Protein AF-A0A5N8HIG9-F1 (afdb_monomer)

pLDDT: mean 93.1, std 5.12, range [70.5, 96.88]

InterPro domains:
  IPR029044 Nucleotide-diphospho-sugar transferases [G3DSA:3.90.550.10] (1-49)
  IPR029044 Nucleotide-diphospho-sugar transferases [SSF53448] (1-48)

Radius of gyration: 11.98 Å; Cα contacts (8 Å, |Δi|>4): 64; chains: 1; bounding box: 26×13×33 Å

Solvent-accessible surface area (backbone atoms only — not comparable to full-atom values): 3066 Å² total; per-residue (Å²): 86,82,44,81,44,76,46,77,46,63,70,38,39,71,57,52,55,52,50,58,63,60,50,59,61,50,76,70,39,94,65,47,46,74,52,79,47,76,47,64,72,77,48,88,69,60,55,79,113

Structure (mmCIF, N/CA/C/O backbone):
data_AF-A0A5N8HIG9-F1
#
_entry.id   AF-A0A5N8HIG9-F1
#
loop_
_atom_site.group_PDB
_atom_site.id
_atom_site.type_symbol
_atom_site.label_atom_id
_atom_site.label_alt_id
_atom_site.label_comp_id
_atom_site.label_asym_id
_atom_site.label_entity_id
_atom_site.label_seq_id
_atom_site.pdbx_PDB_ins_code
_atom_site.Cartn_x
_atom_site.Cartn_y
_atom_site.Cartn_z
_atom_site.occupancy
_atom_site.B_iso_or_equiv
_atom_site.auth_seq_id
_atom_site.auth_comp_id
_atom_site.auth_asym_id
_atom_site.auth_atom_id
_atom_site.pdbx_PDB_model_num
ATOM 1 N N . MET A 1 1 ? -13.717 2.667 12.117 1.00 91.81 1 MET A N 1
ATOM 2 C CA . MET A 1 1 ? -13.752 3.331 10.791 1.00 91.81 1 MET A CA 1
ATOM 3 C C . MET A 1 1 ? -12.906 2.519 9.820 1.00 91.81 1 MET A C 1
ATOM 5 O O . MET A 1 1 ? -11.897 1.988 10.261 1.00 91.81 1 MET A O 1
ATOM 9 N N . LEU A 1 2 ? -13.303 2.392 8.547 1.00 94.38 2 LEU A N 1
ATOM 10 C CA . LEU A 1 2 ? -12.465 1.754 7.523 1.00 94.38 2 LEU A CA 1
ATOM 11 C C . LEU A 1 2 ? -11.627 2.816 6.799 1.00 94.38 2 LEU A C 1
ATOM 13 O O . LEU A 1 2 ? -12.189 3.779 6.280 1.00 94.38 2 LEU A O 1
ATOM 17 N N . LEU A 1 3 ? -10.309 2.633 6.767 1.00 96.00 3 LEU A N 1
ATOM 18 C CA . LEU A 1 3 ? -9.366 3.473 6.034 1.00 96.00 3 LEU A CA 1
ATOM 19 C C . LEU A 1 3 ? -8.807 2.708 4.827 1.00 96.00 3 LEU A C 1
ATOM 21 O O . LEU A 1 3 ? -8.119 1.704 4.995 1.00 96.00 3 LEU A O 1
ATOM 25 N N . SER A 1 4 ? -9.057 3.205 3.618 1.00 96.88 4 SER A N 1
ATOM 26 C CA . SER A 1 4 ? -8.466 2.653 2.394 1.00 96.88 4 SER A CA 1
ATOM 27 C C . SER A 1 4 ? -7.221 3.450 2.023 1.00 96.88 4 SER A C 1
ATOM 29 O O . SER A 1 4 ? -7.297 4.645 1.733 1.00 96.88 4 SER A O 1
ATOM 31 N N . ILE A 1 5 ? -6.064 2.794 2.037 1.00 96.19 5 ILE A N 1
ATOM 32 C CA . ILE A 1 5 ? -4.775 3.409 1.720 1.00 96.19 5 ILE A CA 1
ATOM 33 C C . ILE A 1 5 ? -4.392 2.970 0.316 1.00 96.19 5 ILE A C 1
ATOM 35 O O . ILE A 1 5 ? -4.246 1.779 0.056 1.00 96.19 5 ILE A O 1
ATOM 39 N N . ILE A 1 6 ? -4.230 3.928 -0.592 1.00 96.88 6 ILE A N 1
ATOM 40 C CA . ILE A 1 6 ? -3.870 3.654 -1.984 1.00 96.88 6 ILE A CA 1
ATOM 41 C C . ILE A 1 6 ? -2.481 4.223 -2.239 1.00 96.88 6 ILE A C 1
ATOM 43 O O . ILE A 1 6 ? -2.258 5.426 -2.104 1.00 96.88 6 ILE A O 1
ATOM 47 N N . THR A 1 7 ? -1.546 3.360 -2.622 1.00 96.38 7 THR A N 1
ATOM 48 C CA . THR A 1 7 ? -0.192 3.764 -3.002 1.00 96.38 7 THR A CA 1
AT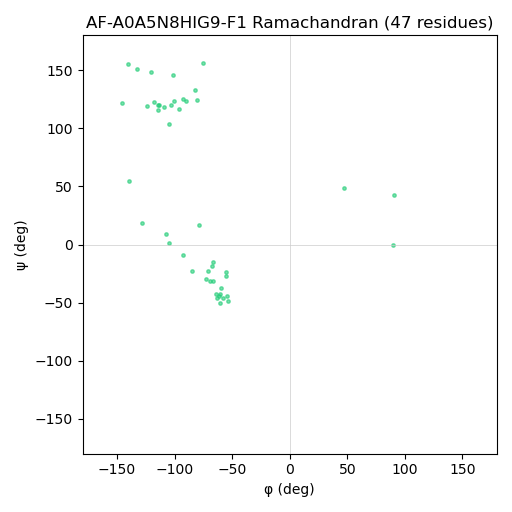OM 49 C C . THR A 1 7 ? 0.022 3.461 -4.472 1.00 96.38 7 THR A C 1
ATOM 51 O O . THR A 1 7 ? 0.016 2.304 -4.879 1.00 96.38 7 THR A O 1
ATOM 54 N N . VAL A 1 8 ? 0.228 4.503 -5.274 1.00 96.44 8 VAL A N 1
ATOM 55 C CA . VAL A 1 8 ? 0.677 4.350 -6.660 1.00 96.44 8 VAL A CA 1
ATOM 56 C C . VAL A 1 8 ? 2.200 4.380 -6.660 1.00 96.44 8 VAL A C 1
ATOM 58 O O . VAL A 1 8 ? 2.791 5.340 -6.162 1.00 96.44 8 VAL A O 1
ATOM 61 N N . ALA A 1 9 ? 2.836 3.340 -7.191 1.00 96.00 9 ALA A N 1
ATOM 62 C CA . ALA A 1 9 ? 4.289 3.2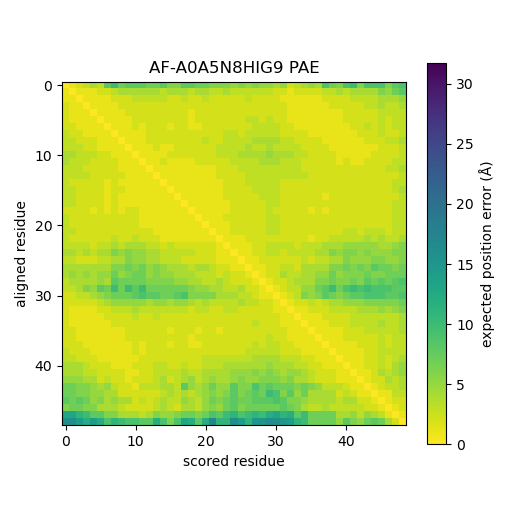13 -7.202 1.00 96.00 9 ALA A CA 1
ATOM 63 C C . ALA A 1 9 ? 4.812 2.813 -8.583 1.00 96.00 9 ALA A C 1
ATOM 65 O O . ALA A 1 9 ? 4.132 2.148 -9.359 1.00 96.00 9 ALA A O 1
ATOM 66 N N . PHE A 1 10 ? 6.040 3.233 -8.885 1.00 96.69 10 PHE A N 1
ATOM 67 C CA . PHE A 1 10 ? 6.779 2.799 -10.064 1.00 96.69 10 PHE A CA 1
ATOM 68 C C . PHE A 1 10 ? 8.265 2.714 -9.725 1.00 96.69 10 PHE A C 1
ATOM 70 O O . PHE A 1 10 ? 8.858 3.714 -9.321 1.00 96.69 10 PHE A O 1
ATOM 77 N N . ARG A 1 11 ? 8.846 1.525 -9.895 1.00 95.75 11 ARG A N 1
ATOM 78 C CA . ARG A 1 11 ? 10.249 1.196 -9.616 1.00 95.75 11 ARG A CA 1
ATOM 79 C C . ARG A 1 11 ? 10.732 1.694 -8.249 1.00 95.75 11 ARG A C 1
ATOM 81 O O . ARG A 1 11 ? 11.739 2.396 -8.157 1.00 95.75 11 ARG A O 1
ATOM 88 N N . ASN A 1 12 ? 9.951 1.419 -7.206 1.00 96.12 12 ASN A N 1
ATOM 89 C CA . ASN A 1 12 ? 10.219 1.917 -5.861 1.00 96.12 12 ASN A CA 1
ATOM 90 C C . ASN A 1 12 ? 9.934 0.857 -4.794 1.00 96.12 12 ASN A C 1
ATOM 92 O O . ASN A 1 12 ? 9.182 1.096 -3.843 1.00 96.12 12 ASN A O 1
ATOM 96 N N . LEU A 1 13 ? 10.564 -0.307 -4.945 1.00 95.25 13 LEU A N 1
ATOM 97 C CA . LEU A 1 13 ? 10.465 -1.391 -3.973 1.00 95.25 13 LEU A CA 1
ATOM 98 C C . LEU A 1 13 ? 10.838 -0.924 -2.555 1.00 95.25 13 LEU A C 1
ATOM 100 O O . LE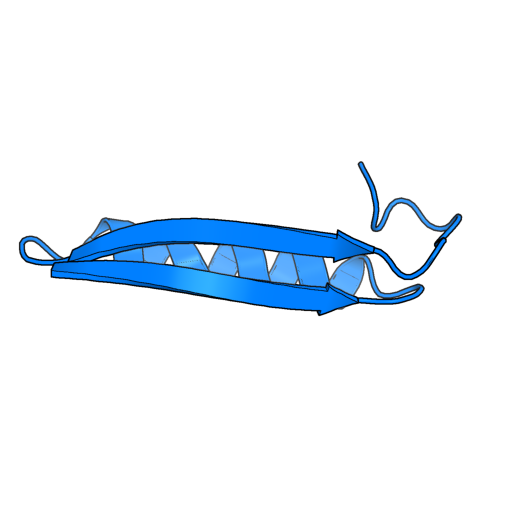U A 1 13 ? 10.118 -1.206 -1.599 1.00 95.25 13 LEU A O 1
ATOM 104 N N . GLU A 1 14 ? 11.921 -0.152 -2.407 1.00 96.31 14 GLU A N 1
ATOM 105 C CA . GLU A 1 14 ? 12.361 0.343 -1.095 1.00 96.31 14 GLU A CA 1
ATOM 106 C C . GLU A 1 14 ? 11.286 1.214 -0.422 1.00 96.31 14 GLU A C 1
ATOM 108 O O . GLU A 1 14 ? 11.024 1.077 0.776 1.00 96.31 14 GLU A O 1
ATOM 113 N N . GLY A 1 15 ? 10.635 2.091 -1.191 1.00 95.94 15 GLY A N 1
ATOM 114 C CA . GLY A 1 15 ? 9.534 2.915 -0.705 1.00 95.94 15 GLY A CA 1
ATOM 115 C C . GLY A 1 15 ? 8.331 2.084 -0.272 1.00 95.94 15 GLY A C 1
ATOM 116 O O . GLY A 1 15 ? 7.825 2.303 0.826 1.00 95.94 15 GLY A O 1
ATOM 117 N N . ILE A 1 16 ? 7.920 1.098 -1.079 1.00 96.06 16 ILE A N 1
ATOM 118 C CA . ILE A 1 16 ? 6.818 0.182 -0.739 1.00 96.06 16 ILE A CA 1
ATOM 119 C C . ILE A 1 16 ? 7.102 -0.567 0.564 1.00 96.06 16 ILE A C 1
ATOM 121 O O . ILE A 1 16 ? 6.246 -0.591 1.448 1.00 96.06 16 ILE A O 1
ATOM 125 N N . VAL A 1 17 ? 8.312 -1.105 0.737 1.00 95.75 17 VAL A N 1
ATOM 126 C CA . VAL A 1 17 ? 8.707 -1.814 1.966 1.00 95.75 17 VAL A CA 1
ATOM 127 C C . VAL A 1 17 ? 8.644 -0.890 3.186 1.00 95.75 17 VAL A C 1
ATOM 129 O O . VAL A 1 17 ? 8.104 -1.273 4.227 1.00 95.75 17 VAL A O 1
ATOM 132 N N . LYS A 1 18 ? 9.143 0.348 3.066 1.00 96.56 18 LYS A N 1
ATOM 133 C CA . LYS A 1 18 ? 9.059 1.343 4.149 1.00 96.56 18 LYS A CA 1
ATOM 134 C C . LYS A 1 18 ? 7.613 1.717 4.470 1.00 96.56 18 LYS A C 1
ATOM 136 O O . LYS A 1 18 ? 7.261 1.800 5.646 1.00 96.56 18 LYS A O 1
ATOM 141 N N . THR A 1 19 ? 6.773 1.913 3.453 1.00 95.25 19 THR A N 1
ATOM 142 C CA . THR A 1 19 ? 5.346 2.193 3.643 1.00 95.25 19 THR A CA 1
ATOM 143 C C . THR A 1 19 ? 4.673 1.035 4.365 1.00 95.25 19 THR A C 1
ATOM 145 O O . THR A 1 19 ? 4.071 1.279 5.407 1.00 95.25 19 THR A O 1
ATOM 148 N N . HIS A 1 20 ? 4.853 -0.211 3.916 1.00 94.62 20 HIS A N 1
ATOM 149 C CA . HIS A 1 20 ? 4.292 -1.391 4.579 1.00 94.62 20 HIS A CA 1
ATOM 150 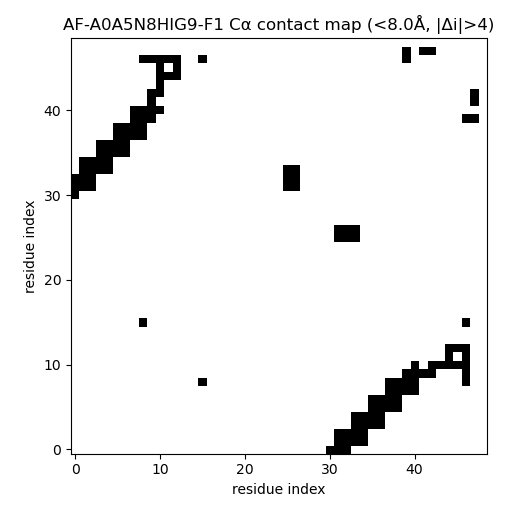C C . HIS A 1 20 ? 4.666 -1.454 6.066 1.00 94.62 20 HIS A C 1
ATOM 152 O O . HIS A 1 20 ? 3.795 -1.598 6.922 1.00 94.62 20 HIS A O 1
ATOM 158 N N . ALA A 1 21 ? 5.951 -1.266 6.387 1.00 95.19 21 ALA A N 1
ATOM 159 C CA . ALA A 1 21 ? 6.425 -1.263 7.769 1.00 95.19 21 ALA A CA 1
ATOM 160 C C . ALA A 1 21 ? 5.759 -0.163 8.615 1.00 95.19 21 ALA A C 1
ATOM 162 O O . ALA A 1 21 ? 5.434 -0.385 9.781 1.00 95.19 21 ALA A O 1
ATOM 163 N N . SER A 1 22 ? 5.510 1.016 8.034 1.00 94.44 22 SER A N 1
ATOM 164 C CA . SER A 1 22 ? 4.847 2.118 8.739 1.00 94.44 22 SER A CA 1
ATOM 165 C C . SER A 1 22 ? 3.383 1.814 9.089 1.00 94.44 22 SER A C 1
ATOM 167 O O . SER A 1 22 ? 2.920 2.237 10.151 1.00 94.44 22 SER A O 1
ATOM 169 N N . LEU A 1 23 ? 2.684 1.018 8.265 1.00 94.44 23 LEU A N 1
ATOM 170 C CA . LEU A 1 23 ? 1.275 0.650 8.468 1.00 94.44 23 LEU A CA 1
ATOM 171 C C . LEU A 1 23 ? 1.052 -0.252 9.686 1.00 94.44 23 LEU A C 1
ATOM 173 O O . LEU A 1 23 ? -0.061 -0.300 10.204 1.00 94.44 23 LEU A O 1
ATOM 177 N N . ALA A 1 24 ? 2.096 -0.906 10.206 1.00 90.75 24 ALA A N 1
ATOM 178 C CA . ALA A 1 24 ? 2.007 -1.704 11.430 1.00 90.75 24 ALA A CA 1
ATOM 179 C C . ALA A 1 24 ? 1.468 -0.904 12.634 1.00 90.75 24 ALA A C 1
ATOM 181 O O . ALA A 1 24 ? 0.838 -1.479 13.518 1.00 90.75 24 ALA A O 1
ATOM 182 N N . HIS A 1 25 ? 1.662 0.420 12.656 1.00 89.06 25 HIS A N 1
ATOM 183 C CA . HIS A 1 25 ? 1.106 1.291 13.695 1.00 89.06 25 HIS A CA 1
ATOM 184 C C . HIS A 1 25 ? -0.422 1.416 13.601 1.00 89.06 25 HIS A C 1
ATOM 186 O O . HIS A 1 25 ? -1.083 1.549 14.625 1.00 89.06 25 HIS A O 1
ATOM 192 N N . LEU A 1 26 ? -1.000 1.331 12.397 1.00 89.06 26 LEU A N 1
ATOM 193 C CA . LEU A 1 26 ? -2.454 1.377 12.203 1.00 89.06 26 LEU A CA 1
ATOM 194 C C . LEU A 1 26 ? -3.135 0.091 12.671 1.00 89.06 26 LEU A C 1
ATOM 196 O O . LEU A 1 26 ? -4.261 0.145 13.146 1.00 89.06 26 LEU A O 1
ATOM 200 N N . ALA A 1 27 ? -2.441 -1.049 12.603 1.00 85.50 27 ALA A N 1
ATOM 201 C CA . ALA A 1 27 ? -2.946 -2.315 13.135 1.00 85.50 27 ALA A CA 1
ATOM 202 C C . ALA A 1 27 ? -3.085 -2.320 14.672 1.00 85.50 27 ALA A C 1
ATOM 204 O O . ALA A 1 27 ? -3.727 -3.212 15.219 1.00 85.50 27 ALA A O 1
ATOM 205 N N . GLN A 1 28 ? -2.479 -1.350 15.368 1.00 89.12 28 GLN A N 1
ATOM 206 C CA . GLN A 1 28 ? -2.564 -1.201 16.826 1.00 89.12 28 GLN A CA 1
ATOM 207 C C . GLN A 1 28 ? -3.702 -0.268 17.270 1.00 89.12 28 GLN A C 1
ATOM 209 O O . GLN A 1 28 ? -3.977 -0.180 18.464 1.00 89.12 28 GLN A O 1
ATOM 214 N N . ALA A 1 29 ? -4.351 0.444 16.344 1.00 91.25 29 ALA A N 1
ATOM 215 C CA . ALA A 1 29 ? -5.471 1.320 16.664 1.00 91.25 29 ALA A CA 1
ATOM 216 C C . ALA A 1 29 ? -6.76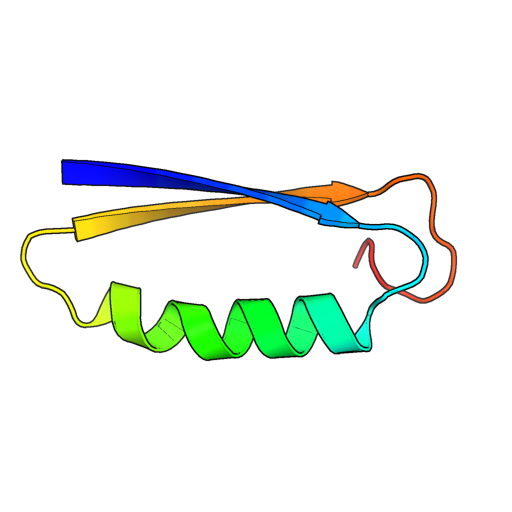6 0.502 16.812 1.00 91.25 29 ALA A C 1
ATOM 218 O O . ALA A 1 29 ? -7.162 -0.214 15.896 1.00 91.25 29 ALA A O 1
ATOM 219 N N . GLU A 1 30 ? -7.441 0.615 17.958 1.00 89.00 30 GLU A N 1
ATOM 220 C CA . GLU A 1 30 ? -8.637 -0.186 18.276 1.00 89.00 30 GLU A CA 1
ATOM 221 C C . GLU A 1 30 ?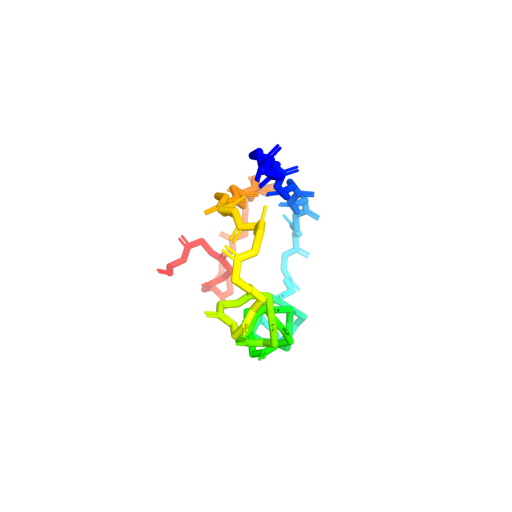 -9.878 0.212 17.459 1.00 89.00 30 GLU A C 1
ATOM 223 O O . GLU A 1 30 ? -10.800 -0.583 17.279 1.00 89.00 30 GLU A O 1
ATOM 228 N N . ASP A 1 31 ? -9.915 1.442 16.951 1.00 94.19 31 ASP A N 1
ATOM 229 C CA . ASP A 1 31 ? -11.060 2.027 16.256 1.00 94.19 31 ASP A CA 1
ATOM 230 C C . ASP A 1 31 ? -10.873 2.113 14.731 1.00 94.19 31 ASP A C 1
ATOM 232 O O . ASP A 1 31 ? -11.779 2.564 14.014 1.00 94.19 31 ASP A O 1
ATOM 236 N N . ILE A 1 32 ? -9.733 1.644 14.213 1.00 94.06 32 ILE A N 1
ATOM 237 C CA . ILE A 1 32 ? -9.387 1.698 12.792 1.00 94.06 32 ILE A CA 1
ATOM 238 C C . ILE A 1 32 ? -9.214 0.284 12.243 1.00 94.06 32 ILE A C 1
ATOM 240 O O . ILE A 1 32 ? -8.366 -0.491 12.664 1.00 94.06 32 ILE A O 1
ATOM 244 N N . SER A 1 33 ? -9.999 -0.027 11.220 1.00 94.94 33 SER A N 1
ATOM 245 C CA . SER A 1 33 ? -9.697 -1.108 10.285 1.00 94.94 33 SER A CA 1
ATOM 246 C C . SER A 1 33 ? -9.131 -0.477 9.021 1.00 94.94 33 SER A C 1
ATOM 248 O O . SER A 1 33 ? -9.552 0.620 8.648 1.00 94.94 33 SER A O 1
ATOM 250 N N . PHE A 1 34 ? -8.197 -1.135 8.341 1.00 96.38 34 PHE A N 1
ATOM 251 C CA . PHE A 1 34 ? -7.649 -0.596 7.100 1.00 96.38 34 PHE A CA 1
ATOM 252 C C . PHE A 1 34 ? -7.417 -1.673 6.047 1.00 96.38 34 PHE A C 1
ATOM 254 O O . PHE A 1 34 ? -7.211 -2.844 6.360 1.00 96.38 34 PHE A O 1
ATOM 261 N N . GLU A 1 35 ? -7.430 -1.235 4.795 1.00 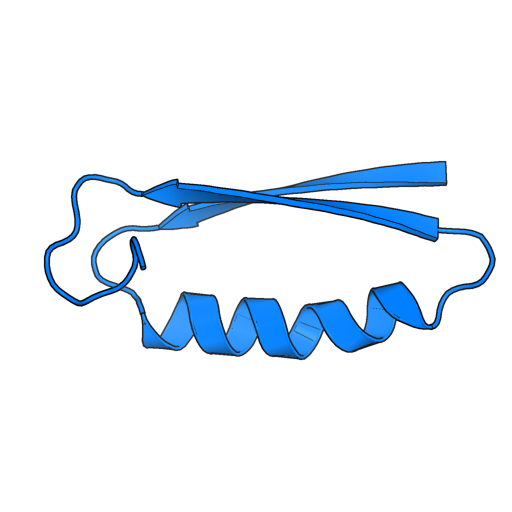95.69 35 GLU A N 1
ATOM 262 C CA . GLU A 1 35 ? -6.934 -1.983 3.645 1.00 95.69 35 GLU A CA 1
ATOM 263 C C . GLU A 1 35 ? -5.821 -1.177 2.975 1.00 95.69 35 GLU A C 1
ATOM 265 O O . GLU A 1 35 ? -5.831 0.059 2.988 1.00 95.69 35 GLU A O 1
ATOM 270 N N . TRP A 1 36 ? -4.852 -1.875 2.388 1.00 96.06 36 TRP A N 1
ATOM 271 C CA . TRP A 1 36 ? -3.775 -1.247 1.637 1.00 96.06 36 TRP A CA 1
ATOM 272 C C . TRP A 1 36 ? -3.721 -1.815 0.225 1.00 96.06 36 TRP A C 1
ATOM 274 O O . TRP A 1 36 ? -3.539 -3.014 0.029 1.00 96.06 36 TRP A O 1
ATOM 284 N N . ILE A 1 37 ? -3.906 -0.932 -0.752 1.00 95.69 37 ILE A N 1
ATOM 285 C CA . ILE A 1 37 ? -3.956 -1.248 -2.174 1.00 95.69 37 ILE A CA 1
ATOM 286 C C . ILE A 1 37 ? -2.750 -0.587 -2.835 1.00 95.69 37 ILE A C 1
ATOM 288 O O . ILE A 1 37 ? -2.610 0.639 -2.824 1.00 95.69 37 ILE A O 1
ATOM 292 N N . VAL A 1 38 ? -1.891 -1.400 -3.445 1.00 95.69 38 VAL A N 1
ATOM 293 C CA . VAL A 1 38 ? -0.759 -0.915 -4.237 1.00 95.69 38 VAL A CA 1
ATOM 294 C C . VAL A 1 38 ? -1.120 -0.993 -5.716 1.00 95.69 38 VAL A C 1
ATOM 296 O O . VAL A 1 38 ? -1.478 -2.053 -6.227 1.00 95.69 38 VAL A O 1
ATOM 299 N N . VAL A 1 39 ? -1.034 0.142 -6.406 1.00 96.31 39 VAL A N 1
ATOM 300 C CA . VAL A 1 39 ? -1.201 0.237 -7.859 1.00 96.31 39 VAL A CA 1
ATOM 301 C C . VAL A 1 39 ? 0.179 0.418 -8.474 1.00 96.31 39 VAL A C 1
ATOM 303 O O . VAL A 1 39 ? 0.768 1.499 -8.412 1.00 96.31 39 VAL A O 1
ATOM 306 N N . ASP A 1 40 ? 0.702 -0.657 -9.052 1.00 95.88 40 ASP A N 1
ATOM 307 C CA . ASP A 1 40 ? 2.003 -0.651 -9.713 1.00 95.88 40 ASP A CA 1
ATOM 308 C C . ASP A 1 40 ? 1.911 -0.105 -11.149 1.00 95.88 40 ASP A C 1
ATOM 310 O O . ASP A 1 40 ? 1.058 -0.509 -11.940 1.00 95.88 40 ASP A O 1
ATOM 314 N N . GLY A 1 41 ? 2.823 0.803 -11.496 1.00 95.12 41 GLY A N 1
ATOM 315 C CA . GLY A 1 41 ? 2.926 1.434 -12.814 1.00 95.12 41 GLY A CA 1
ATOM 316 C C . GLY A 1 41 ? 3.603 0.582 -13.895 1.00 95.12 41 GLY A C 1
ATOM 317 O O . GLY A 1 41 ? 4.035 1.138 -14.903 1.00 95.12 41 GLY A O 1
ATOM 318 N N . GLY A 1 42 ? 3.746 -0.734 -13.700 1.00 94.62 42 GLY A N 1
ATOM 319 C CA . GLY A 1 42 ? 4.450 -1.632 -14.619 1.00 94.62 42 GLY A CA 1
ATOM 320 C C . GLY A 1 42 ? 5.938 -1.778 -14.295 1.00 94.62 42 GLY A C 1
ATOM 321 O O . GLY A 1 42 ? 6.786 -1.726 -15.189 1.00 94.62 42 GLY A O 1
ATOM 322 N N . SER A 1 43 ? 6.269 -1.914 -13.015 1.00 94.81 43 SER A N 1
ATOM 323 C CA . SER A 1 43 ? 7.641 -2.073 -12.544 1.00 94.81 43 SER A CA 1
ATOM 324 C C . SER A 1 43 ? 8.186 -3.477 -12.818 1.00 94.81 43 SER A C 1
ATOM 326 O O . SER A 1 43 ? 7.449 -4.453 -12.946 1.00 94.81 43 SER A O 1
ATOM 328 N N . ASN A 1 44 ? 9.512 -3.581 -12.894 1.00 92.81 44 ASN A N 1
ATOM 329 C CA . ASN A 1 44 ? 10.257 -4.829 -13.087 1.00 92.81 44 ASN A CA 1
ATOM 330 C C . ASN A 1 44 ? 11.361 -5.021 -12.031 1.00 92.81 44 ASN A C 1
ATOM 332 O O . ASN A 1 44 ? 12.308 -5.768 -12.255 1.00 92.81 44 ASN A O 1
ATOM 336 N N . ASP A 1 45 ? 11.257 -4.301 -10.914 1.00 89.50 45 ASP A N 1
ATOM 337 C CA . ASP A 1 45 ? 12.218 -4.264 -9.807 1.00 89.50 45 ASP A CA 1
ATOM 338 C C . ASP A 1 45 ? 11.707 -4.988 -8.548 1.00 89.50 45 ASP A C 1
ATOM 340 O O . ASP A 1 45 ? 12.299 -4.8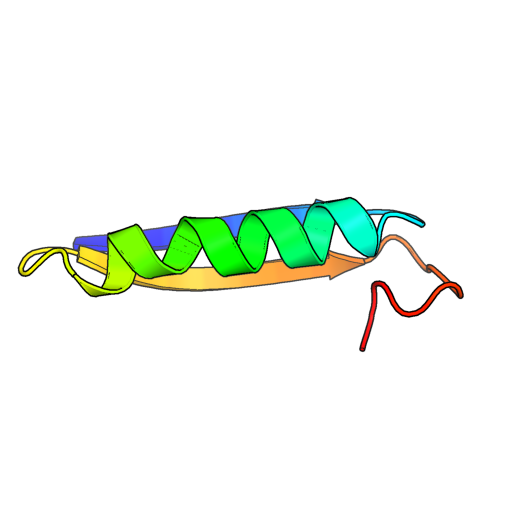52 -7.483 1.00 89.50 45 ASP A O 1
ATOM 344 N N . GLY A 1 46 ? 10.589 -5.706 -8.663 1.00 84.06 46 GLY A N 1
ATOM 345 C CA . GLY A 1 46 ? 9.914 -6.377 -7.554 1.00 84.06 46 GLY A CA 1
ATOM 346 C C . GLY A 1 46 ? 8.871 -5.536 -6.817 1.00 84.06 46 GLY A C 1
ATOM 347 O O . GLY A 1 46 ? 8.200 -6.057 -5.941 1.00 84.06 46 GLY A O 1
ATOM 348 N N . THR A 1 47 ? 8.635 -4.269 -7.198 1.00 84.81 47 THR A N 1
ATOM 349 C CA . THR A 1 47 ? 7.564 -3.419 -6.608 1.00 84.81 47 THR A CA 1
ATOM 350 C C . THR A 1 47 ? 6.163 -4.058 -6.681 1.00 84.81 47 THR A C 1
ATOM 352 O O . THR A 1 47 ? 5.274 -3.700 -5.912 1.00 84.81 47 THR A O 1
ATOM 355 N N . ARG A 1 48 ? 5.950 -4.988 -7.619 1.00 77.88 48 ARG A N 1
ATOM 356 C CA . ARG A 1 48 ? 4.676 -5.683 -7.844 1.00 77.88 48 ARG A CA 1
ATOM 357 C C . ARG A 1 48 ? 4.467 -6.914 -6.945 1.00 77.88 48 ARG A C 1
ATOM 359 O O . ARG A 1 48 ? 3.326 -7.360 -6.827 1.00 77.88 48 ARG A O 1
ATOM 366 N N . GLU A 1 49 ? 5.543 -7.500 -6.427 1.00 70.50 49 GLU A N 1
ATOM 367 C CA . GLU A 1 49 ? 5.564 -8.793 -5.718 1.00 70.50 49 GLU A CA 1
ATOM 368 C C . GLU A 1 49 ? 5.279 -8.632 -4.221 1.00 70.50 49 GLU A C 1
ATOM 370 O O . GLU A 1 49 ? 4.536 -9.491 -3.693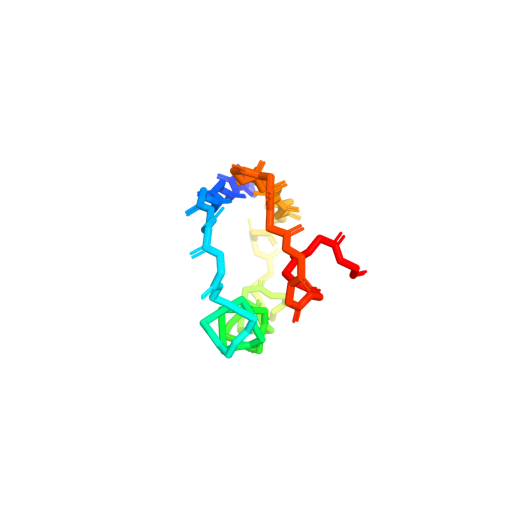 1.00 70.50 49 GLU A O 1
#

Organism: Escherichia coli (NCBI:txid562)

Secondary structure (DSSP, 8-state):
-EEEEEEEESS-HHHHHHHHHHHTTGGG-TT-EEEEEEEE-S-SSSTT-

Mean predicted aligned error: 3.03 Å

Sequence (49 aa):
MLLSIITVAFRNLEGIVKTHASLAHLAQAEDISFEWIVVDGGSNDGTRE

Foldseek 3Di:
DEAEAEAEDEQCLVVLVVVVVVCVVQVPDPPYDYDYHYHYPDYPNPNVD

Nearest PDB structures (foldseek):
  4n82-assembly2_A  TM=5.533E-01  e=2.131E+00  Streptococcus sanguinis SK36
  4u5c-assembly1_C  TM=6.771E-01  e=6.314E+00  Rattus norvegicus